Protein AF-A0A7X7SHI2-F1 (afdb_monomer)

pLDDT: mean 96.05, std 6.4, range [54.91, 98.81]

Solvent-accessible surface area (backbone atoms only — not comparable to full-atom values): 5159 Å² total; per-residue (Å²): 140,78,66,73,87,52,73,83,55,81,83,85,72,88,59,63,54,80,82,57,65,89,60,62,63,49,60,56,30,46,52,51,22,21,52,21,56,68,71,66,39,65,69,54,27,54,51,26,48,57,47,25,48,72,68,65,52,52,72,65,60,55,50,46,38,49,52,51,31,55,49,52,55,50,52,52,50,52,50,55,52,52,52,59,60,71,77,101

Radius of gyration: 16.59 Å; Cα contacts (8 Å, |Δi|>4): 53; chains: 1; bounding box: 40×34×42 Å

Mean predicted aligned error: 3.4 Å

Foldseek 3Di:
DPPPPCVPPDPPDDDVCQVPVVDPNLVVLLVQLLVCLLVVPPVSNVVSVVVNVVVPDDPVRSVVSNVVSVVVVVVVVVVVVVVVVVVD

Structure (mmCIF, N/CA/C/O backbone):
data_AF-A0A7X7SHI2-F1
#
_entry.id   AF-A0A7X7SHI2-F1
#
loop_
_atom_site.group_PDB
_atom_site.id
_atom_site.type_symbol
_atom_site.label_atom_id
_atom_site.label_alt_id
_atom_site.label_comp_id
_atom_site.label_asym_id
_atom_site.label_entity_id
_atom_site.label_seq_id
_atom_site.pdbx_PDB_ins_code
_atom_site.Cartn_x
_atom_site.Cartn_y
_atom_site.Cartn_z
_atom_site.occupancy
_atom_site.B_iso_or_equiv
_atom_site.auth_seq_id
_atom_site.auth_comp_id
_atom_site.auth_asym_id
_atom_site.auth_atom_id
_atom_site.pdbx_PDB_model_num
ATOM 1 N N . PHE A 1 1 ? 7.851 16.678 -2.877 1.00 69.81 1 PHE A N 1
ATOM 2 C CA . PHE A 1 1 ? 8.084 16.680 -1.417 1.00 69.81 1 PHE A CA 1
ATOM 3 C C . PHE A 1 1 ? 9.305 17.517 -1.017 1.00 69.81 1 PHE A C 1
ATOM 5 O O . PHE A 1 1 ? 9.151 18.320 -0.113 1.00 69.81 1 PHE A O 1
ATOM 12 N N . LEU A 1 2 ? 10.465 17.425 -1.694 1.00 84.81 2 LEU A N 1
ATOM 13 C CA . LEU A 1 2 ? 11.655 18.256 -1.390 1.00 84.81 2 LEU A CA 1
ATOM 14 C C . LEU A 1 2 ? 12.327 18.901 -2.628 1.00 84.81 2 LEU A C 1
ATOM 16 O O . LEU A 1 2 ? 13.439 19.403 -2.527 1.00 84.81 2 LEU A O 1
ATOM 20 N N . GLY A 1 3 ? 11.660 18.897 -3.789 1.00 83.81 3 GLY A N 1
ATOM 21 C CA . GLY A 1 3 ? 12.257 19.326 -5.063 1.00 83.81 3 GLY A CA 1
ATOM 22 C C . GLY A 1 3 ? 13.262 18.313 -5.629 1.00 83.81 3 GLY A C 1
ATOM 23 O O . GLY A 1 3 ? 13.477 17.250 -5.042 1.00 83.81 3 GLY A O 1
ATOM 24 N N . ASP A 1 4 ? 13.858 18.640 -6.776 1.00 88.94 4 ASP A N 1
ATOM 25 C CA . ASP A 1 4 ? 14.752 17.732 -7.514 1.00 88.94 4 ASP A CA 1
ATOM 26 C C . ASP A 1 4 ? 16.171 17.657 -6.928 1.00 88.94 4 ASP A C 1
ATOM 28 O O . ASP A 1 4 ? 16.905 16.706 -7.205 1.00 88.94 4 ASP A O 1
ATOM 32 N N . ASP A 1 5 ? 16.536 18.599 -6.053 1.00 91.12 5 ASP A N 1
ATOM 33 C CA . ASP A 1 5 ? 17.862 18.688 -5.423 1.00 91.12 5 ASP A CA 1
ATOM 34 C C . ASP A 1 5 ? 18.253 17.408 -4.665 1.00 91.12 5 ASP A C 1
ATOM 36 O O . ASP A 1 5 ? 19.431 17.071 -4.543 1.00 91.12 5 ASP A O 1
ATOM 40 N N . TYR A 1 6 ? 17.258 16.656 -4.186 1.00 90.06 6 TYR A N 1
ATOM 41 C CA . TYR A 1 6 ? 17.457 15.429 -3.416 1.00 90.06 6 TYR A CA 1
ATOM 42 C C . TYR A 1 6 ? 17.311 14.148 -4.246 1.00 90.06 6 TYR A C 1
ATOM 44 O O . TYR A 1 6 ? 17.599 13.067 -3.736 1.00 90.06 6 TYR A O 1
ATOM 52 N N . ALA A 1 7 ? 16.922 14.231 -5.523 1.00 88.12 7 ALA A N 1
ATOM 53 C CA . ALA A 1 7 ? 16.662 13.053 -6.358 1.00 88.12 7 ALA A CA 1
ATOM 54 C C . ALA A 1 7 ? 17.919 12.198 -6.609 1.00 88.12 7 ALA A C 1
ATOM 56 O O . ALA A 1 7 ? 17.824 10.988 -6.802 1.00 88.12 7 ALA A O 1
ATOM 57 N N . GLN A 1 8 ? 19.103 12.819 -6.589 1.00 89.56 8 GLN A N 1
ATOM 58 C CA . GLN A 1 8 ? 20.392 12.139 -6.778 1.00 89.56 8 GLN A CA 1
ATOM 59 C C . GLN A 1 8 ? 21.056 11.723 -5.456 1.00 89.56 8 GLN A C 1
ATOM 61 O O . GLN A 1 8 ? 22.129 11.116 -5.454 1.00 89.56 8 GLN A O 1
ATOM 66 N N . VAL A 1 9 ? 20.438 12.038 -4.314 1.00 94.12 9 VAL A N 1
ATOM 67 C CA . VAL A 1 9 ? 20.968 11.679 -2.998 1.00 94.12 9 VAL A CA 1
ATOM 68 C C . VAL A 1 9 ? 20.495 10.273 -2.644 1.00 94.12 9 VAL A C 1
ATOM 70 O O . VAL A 1 9 ? 19.302 9.980 -2.613 1.00 94.12 9 VAL A O 1
ATOM 73 N N . ARG A 1 10 ? 21.435 9.369 -2.347 1.00 93.56 10 ARG A N 1
ATOM 74 C CA . ARG A 1 10 ? 21.081 8.016 -1.900 1.00 93.56 10 ARG A CA 1
ATOM 75 C C . ARG A 1 10 ? 20.407 8.075 -0.532 1.00 93.56 10 ARG A C 1
ATOM 77 O O . ARG A 1 10 ? 21.016 8.530 0.429 1.00 93.56 10 ARG A O 1
ATOM 84 N N . MET A 1 11 ? 19.204 7.510 -0.439 1.00 92.88 11 MET A N 1
ATOM 85 C CA . MET A 1 11 ? 18.419 7.497 0.801 1.00 92.88 11 MET A CA 1
ATOM 86 C C . MET A 1 11 ? 19.072 6.685 1.934 1.00 92.88 11 MET A C 1
ATOM 88 O O . MET A 1 11 ? 18.848 6.965 3.105 1.00 92.88 11 MET A O 1
ATOM 92 N N . GLY A 1 12 ? 19.870 5.657 1.609 1.00 95.44 12 GLY A N 1
ATOM 93 C CA . GLY A 1 12 ? 20.603 4.859 2.605 1.00 95.44 12 GLY A CA 1
ATOM 94 C C . GLY A 1 12 ? 19.735 3.954 3.492 1.00 95.44 12 GLY A C 1
ATOM 95 O O . GLY A 1 12 ? 20.222 3.442 4.496 1.00 95.44 12 GLY A O 1
ATOM 96 N N . LEU A 1 13 ? 18.465 3.737 3.133 1.00 96.38 13 LEU A N 1
ATOM 97 C CA . LEU A 1 13 ? 17.542 2.890 3.887 1.00 96.38 13 LEU A CA 1
ATOM 98 C C . LEU A 1 13 ? 17.617 1.433 3.428 1.00 96.38 13 LEU A C 1
ATOM 100 O O . LEU A 1 13 ? 17.641 1.129 2.235 1.00 96.38 13 LEU A O 1
ATOM 104 N N . ARG A 1 14 ? 17.624 0.510 4.390 1.00 97.69 14 ARG A N 1
ATOM 105 C CA . ARG A 1 14 ? 17.591 -0.927 4.114 1.00 97.69 14 ARG A CA 1
ATOM 106 C C . ARG A 1 14 ? 16.155 -1.364 3.819 1.00 97.69 14 ARG A C 1
ATOM 108 O O . ARG A 1 14 ? 15.299 -1.260 4.688 1.00 97.69 14 ARG A O 1
ATOM 115 N N . MET A 1 15 ? 15.917 -1.907 2.625 1.00 97.38 15 MET A N 1
ATOM 116 C CA . MET A 1 15 ? 14.584 -2.323 2.148 1.00 97.38 15 MET A CA 1
ATOM 117 C C . MET A 1 15 ? 14.569 -3.774 1.632 1.00 97.38 15 MET A C 1
ATOM 119 O O . MET A 1 15 ? 13.808 -4.116 0.734 1.00 97.38 15 MET A O 1
ATOM 123 N N . ASN A 1 16 ? 15.418 -4.646 2.196 1.00 98.06 16 ASN A N 1
ATOM 124 C CA . ASN A 1 16 ? 15.633 -6.019 1.707 1.00 98.06 16 ASN A CA 1
ATOM 125 C C . ASN A 1 16 ? 14.342 -6.837 1.546 1.00 98.06 16 ASN A C 1
ATOM 127 O O . ASN A 1 16 ? 14.278 -7.672 0.651 1.00 98.06 16 ASN A O 1
ATOM 131 N N . ILE A 1 17 ? 13.331 -6.595 2.387 1.00 98.25 17 ILE A N 1
ATOM 132 C CA . ILE A 1 17 ? 12.054 -7.316 2.326 1.00 98.25 17 ILE A CA 1
ATOM 133 C C . ILE A 1 17 ? 11.333 -7.118 0.986 1.00 98.25 17 ILE A C 1
ATOM 135 O O . ILE A 1 17 ? 10.699 -8.044 0.510 1.00 98.25 17 ILE A O 1
ATOM 139 N N . ILE A 1 18 ? 11.504 -5.972 0.323 1.00 97.56 18 ILE A N 1
ATOM 140 C CA . ILE A 1 18 ? 10.893 -5.718 -0.991 1.00 97.56 18 ILE A CA 1
ATOM 141 C C . ILE A 1 18 ? 11.559 -6.578 -2.073 1.00 97.56 18 ILE A C 1
ATOM 143 O O . ILE A 1 18 ? 10.897 -7.117 -2.952 1.00 97.56 18 ILE A O 1
ATOM 147 N N . GLY A 1 19 ? 12.883 -6.750 -1.996 1.00 96.31 19 GLY A N 1
ATOM 148 C CA . GLY A 1 19 ? 13.631 -7.592 -2.934 1.00 96.31 19 GLY A CA 1
ATOM 149 C C . GLY A 1 19 ? 13.526 -9.093 -2.646 1.00 96.31 19 GLY A C 1
ATOM 150 O O . GLY A 1 19 ? 13.820 -9.908 -3.517 1.00 96.31 19 GLY A O 1
ATOM 151 N N . SER A 1 20 ? 13.155 -9.483 -1.426 1.00 97.25 20 SER A N 1
ATOM 152 C CA . SER A 1 20 ? 13.033 -10.884 -1.002 1.00 97.25 20 SER A CA 1
ATOM 153 C C . SER A 1 20 ? 11.901 -11.038 0.023 1.00 97.25 20 SER A C 1
ATOM 155 O O . SER A 1 20 ? 12.175 -11.210 1.213 1.00 97.25 20 SER A O 1
ATOM 157 N N . PRO A 1 21 ? 10.631 -10.967 -0.419 1.00 97.62 21 PRO A N 1
ATOM 158 C CA . PRO A 1 21 ? 9.483 -10.874 0.486 1.00 97.62 21 PRO A CA 1
ATOM 159 C C . PRO A 1 21 ? 9.087 -12.201 1.145 1.00 97.62 21 PRO A C 1
ATOM 161 O O . PRO A 1 21 ? 8.286 -12.203 2.074 1.00 97.62 21 PRO A O 1
ATOM 164 N N . GLY A 1 22 ? 9.627 -13.335 0.683 1.00 98.25 22 GLY A N 1
ATOM 165 C CA . GLY A 1 22 ? 9.260 -14.667 1.185 1.00 98.25 22 GLY A CA 1
ATOM 166 C C . GLY A 1 22 ? 7.883 -15.161 0.721 1.00 98.25 22 GLY A C 1
ATOM 167 O O . GLY A 1 22 ? 7.449 -16.227 1.146 1.00 98.25 22 GLY A O 1
ATOM 168 N N . VAL A 1 23 ? 7.222 -14.403 -0.155 1.00 98.44 23 VAL A N 1
ATOM 169 C CA . VAL A 1 23 ? 5.958 -14.720 -0.835 1.00 98.44 23 VAL A CA 1
ATOM 170 C C . VAL A 1 23 ? 6.081 -14.365 -2.319 1.00 98.44 23 VAL A C 1
ATOM 172 O O . VAL A 1 23 ? 7.111 -13.831 -2.743 1.00 98.44 23 VAL A O 1
ATOM 175 N N . GLU A 1 24 ? 5.036 -14.625 -3.104 1.00 98.00 24 GLU A N 1
ATOM 176 C CA . GLU A 1 24 ? 4.972 -14.152 -4.485 1.00 98.00 24 GLU A CA 1
ATOM 177 C C . GLU A 1 24 ? 5.093 -12.627 -4.542 1.00 98.00 24 GLU A C 1
ATOM 179 O O . GLU A 1 24 ? 4.460 -11.885 -3.785 1.00 98.00 24 GLU A O 1
ATOM 184 N N . LYS A 1 25 ? 5.931 -12.142 -5.460 1.00 97.75 25 LYS A N 1
ATOM 185 C CA . LYS A 1 25 ? 6.241 -10.713 -5.556 1.00 97.75 25 LYS A CA 1
ATOM 186 C C . LYS A 1 25 ? 5.000 -9.883 -5.882 1.00 97.75 25 LYS A C 1
ATOM 188 O O . 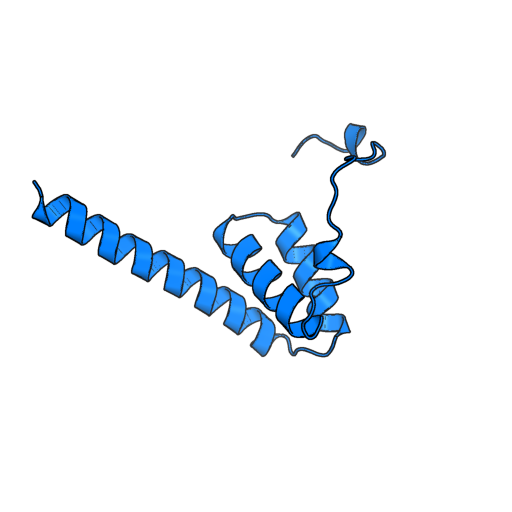LYS A 1 25 ? 4.833 -8.804 -5.32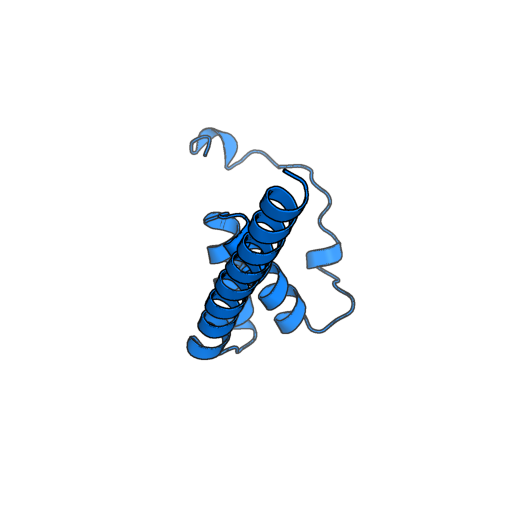2 1.00 97.75 25 LYS A O 1
ATOM 193 N N . ALA A 1 26 ? 4.126 -10.406 -6.741 1.00 98.25 26 ALA A N 1
ATOM 194 C CA . ALA A 1 26 ? 2.863 -9.769 -7.092 1.00 98.25 26 ALA A CA 1
ATOM 195 C C . ALA A 1 26 ? 1.986 -9.500 -5.857 1.00 98.25 26 ALA A C 1
ATOM 197 O O . ALA A 1 26 ? 1.436 -8.407 -5.729 1.00 98.25 26 ALA A O 1
ATOM 198 N N . ASP A 1 27 ? 1.917 -10.454 -4.924 1.00 98.50 27 ASP A N 1
ATOM 199 C CA . ASP A 1 27 ? 1.129 -10.325 -3.697 1.00 98.50 27 ASP A CA 1
ATOM 200 C C . ASP A 1 27 ? 1.730 -9.270 -2.763 1.00 98.50 27 ASP A C 1
ATOM 202 O O . ASP A 1 27 ? 1.029 -8.362 -2.315 1.00 98.50 27 ASP A O 1
ATOM 206 N N . PHE A 1 28 ? 3.046 -9.335 -2.525 1.00 98.75 28 PHE A N 1
ATOM 207 C CA . PHE A 1 28 ? 3.737 -8.365 -1.672 1.00 98.75 28 PHE A CA 1
ATOM 208 C C . PHE A 1 28 ? 3.595 -6.927 -2.193 1.00 98.75 28 PHE A C 1
ATOM 210 O O . PHE A 1 28 ? 3.351 -5.991 -1.425 1.00 98.75 28 PHE A O 1
ATOM 217 N N . GLU A 1 29 ? 3.725 -6.742 -3.504 1.00 98.75 29 GLU A N 1
ATOM 218 C CA . GLU A 1 29 ? 3.592 -5.444 -4.163 1.00 98.75 29 GLU A CA 1
ATOM 219 C C . GLU A 1 29 ? 2.141 -4.940 -4.126 1.00 98.75 29 GLU A C 1
ATOM 221 O O . GLU A 1 29 ? 1.914 -3.754 -3.887 1.00 98.75 29 GLU A O 1
ATOM 226 N N . LEU A 1 30 ? 1.146 -5.828 -4.256 1.00 98.75 30 LEU A N 1
ATOM 227 C CA . LEU A 1 30 ? -0.269 -5.466 -4.138 1.00 98.75 30 LEU A CA 1
ATOM 228 C C . LEU A 1 30 ? -0.626 -5.010 -2.715 1.00 98.75 30 LEU A C 1
ATOM 230 O O . LEU A 1 30 ? -1.350 -4.027 -2.542 1.00 98.75 30 LEU A O 1
ATOM 234 N N . TRP A 1 31 ? -0.089 -5.670 -1.685 1.00 98.69 31 TRP A N 1
ATOM 235 C CA . TRP A 1 31 ? -0.248 -5.224 -0.295 1.00 98.69 31 TRP A CA 1
ATOM 236 C C . TRP A 1 31 ? 0.469 -3.898 -0.040 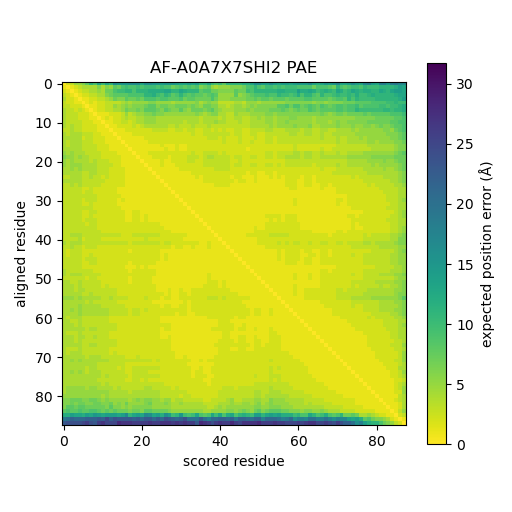1.00 98.69 31 TRP A C 1
ATOM 238 O O . TRP A 1 31 ? -0.083 -3.011 0.611 1.00 98.69 31 TRP A O 1
ATOM 248 N N . SER A 1 32 ? 1.674 -3.730 -0.588 1.00 98.75 32 SER A N 1
ATOM 249 C CA . SER A 1 32 ? 2.436 -2.482 -0.472 1.00 98.75 32 SER A CA 1
ATOM 250 C C . SER A 1 32 ? 1.716 -1.313 -1.153 1.00 98.75 32 SER A C 1
ATOM 252 O O . SER A 1 32 ? 1.683 -0.209 -0.604 1.00 98.75 32 SER A O 1
ATOM 254 N N . LEU A 1 33 ? 1.056 -1.556 -2.292 1.00 98.75 33 LEU A N 1
ATOM 255 C CA . LEU A 1 33 ? 0.163 -0.599 -2.951 1.00 98.75 33 LEU A CA 1
ATOM 256 C C . LEU A 1 33 ? -1.027 -0.227 -2.060 1.00 98.75 33 LEU A C 1
ATOM 258 O O . LEU A 1 33 ? -1.334 0.959 -1.910 1.00 98.75 33 LEU A O 1
ATOM 262 N N . ALA A 1 34 ? -1.678 -1.213 -1.437 1.00 98.81 34 ALA A N 1
ATOM 263 C CA . ALA A 1 34 ? -2.806 -0.971 -0.540 1.00 98.81 34 ALA A CA 1
ATOM 264 C C . ALA A 1 34 ? -2.390 -0.110 0.668 1.00 98.81 34 ALA A C 1
ATOM 266 O O . ALA A 1 34 ? -3.033 0.898 0.958 1.00 98.81 34 ALA A O 1
ATOM 267 N N . VAL A 1 35 ? -1.272 -0.433 1.326 1.00 98.69 35 VAL A N 1
ATOM 268 C CA . VAL A 1 35 ? -0.744 0.362 2.452 1.00 98.69 35 VAL A CA 1
ATOM 269 C C . VAL A 1 35 ? -0.306 1.760 2.002 1.00 98.69 35 VAL A C 1
ATOM 271 O O . VAL A 1 35 ? -0.576 2.741 2.692 1.00 98.69 35 VAL A O 1
ATOM 274 N N . SER A 1 36 ? 0.317 1.884 0.827 1.00 98.69 36 SER A N 1
ATOM 275 C CA . SER A 1 36 ? 0.695 3.186 0.254 1.00 98.69 36 SER A CA 1
ATOM 276 C C . SER A 1 36 ? -0.519 4.075 -0.013 1.00 98.69 36 SER A C 1
ATOM 278 O O . SER A 1 36 ? -0.453 5.281 0.226 1.00 98.69 36 SER A O 1
ATOM 280 N N . THR A 1 37 ? -1.631 3.469 -0.440 1.00 98.50 37 THR A N 1
ATOM 281 C CA . THR A 1 37 ? -2.920 4.140 -0.641 1.00 98.50 37 THR A CA 1
ATOM 282 C C . THR A 1 37 ? -3.481 4.657 0.683 1.00 98.50 37 THR A C 1
ATOM 284 O O . THR A 1 37 ? -3.861 5.822 0.762 1.00 98.50 37 THR A O 1
ATOM 287 N N . ILE A 1 38 ? -3.480 3.831 1.739 1.00 98.62 38 ILE A N 1
ATOM 288 C CA . ILE A 1 38 ? -3.926 4.234 3.088 1.00 98.62 38 ILE A CA 1
ATOM 289 C C . ILE A 1 38 ? -3.084 5.402 3.614 1.00 98.62 38 ILE A C 1
ATOM 291 O O . ILE A 1 38 ? -3.626 6.369 4.143 1.00 98.62 38 ILE A O 1
ATOM 295 N N . ASN A 1 39 ? -1.765 5.333 3.429 1.00 98.31 39 ASN A N 1
ATOM 296 C CA . ASN A 1 39 ? -0.827 6.344 3.918 1.00 98.31 39 ASN A CA 1
ATOM 297 C C . ASN A 1 39 ? -0.738 7.594 3.025 1.00 98.31 39 ASN A C 1
ATOM 299 O O . ASN A 1 39 ? -0.066 8.556 3.394 1.00 98.31 39 ASN A O 1
ATOM 303 N N . GLY A 1 40 ? -1.365 7.589 1.845 1.00 97.06 40 GLY A N 1
ATOM 304 C CA . GLY A 1 40 ? -1.355 8.723 0.920 1.00 97.06 40 GLY A CA 1
ATOM 305 C C . GLY A 1 40 ? 0.006 9.018 0.274 1.00 97.06 40 GLY A C 1
ATOM 306 O O . GLY A 1 40 ? 0.279 10.166 -0.073 1.00 97.06 40 GLY A O 1
ATOM 307 N N . CYS A 1 41 ? 0.876 8.016 0.094 1.00 97.88 41 CYS A N 1
ATOM 308 C CA . CYS A 1 41 ? 2.154 8.206 -0.604 1.00 97.88 41 CYS A CA 1
ATOM 309 C C . CYS A 1 41 ? 1.962 8.081 -2.124 1.00 97.88 41 CYS A C 1
ATOM 311 O O . CYS A 1 41 ? 1.874 6.967 -2.647 1.00 97.88 41 CYS A O 1
ATOM 313 N N . HIS A 1 42 ? 1.939 9.211 -2.840 1.00 95.12 42 HIS A N 1
ATOM 314 C CA . HIS A 1 42 ? 1.810 9.240 -4.304 1.00 95.12 42 HIS A CA 1
ATOM 315 C C . HIS A 1 42 ? 2.889 8.397 -5.003 1.00 95.12 42 HIS A C 1
ATOM 317 O O . HIS A 1 42 ? 2.567 7.512 -5.795 1.00 95.12 42 HIS A O 1
ATOM 323 N N . ASP A 1 43 ? 4.159 8.628 -4.665 1.00 95.31 43 ASP A N 1
ATOM 324 C CA . ASP A 1 43 ? 5.289 8.004 -5.361 1.00 95.31 43 ASP A CA 1
ATOM 325 C C . ASP A 1 43 ? 5.350 6.493 -5.107 1.00 95.31 43 ASP A C 1
ATOM 327 O O . ASP A 1 43 ? 5.572 5.713 -6.031 1.00 95.31 43 ASP A O 1
ATOM 331 N N . CYS A 1 44 ? 5.069 6.067 -3.871 1.00 97.81 44 CYS A N 1
ATOM 332 C CA . CYS A 1 44 ? 4.997 4.655 -3.504 1.00 97.81 44 CYS A CA 1
ATOM 333 C C . CYS A 1 44 ? 3.842 3.959 -4.238 1.00 97.81 44 CYS A C 1
ATOM 335 O O . CYS A 1 44 ? 4.027 2.895 -4.822 1.00 97.81 44 CYS A O 1
ATOM 337 N N . THR A 1 45 ? 2.657 4.578 -4.256 1.00 98.38 45 THR A N 1
ATOM 338 C CA . THR A 1 45 ? 1.468 4.014 -4.912 1.00 98.38 45 THR A CA 1
ATOM 339 C C . THR A 1 45 ? 1.698 3.841 -6.413 1.00 98.38 45 THR A C 1
ATOM 341 O O . THR A 1 45 ? 1.436 2.767 -6.950 1.00 98.38 45 THR A O 1
ATOM 344 N N . ALA A 1 46 ? 2.250 4.858 -7.082 1.00 98.06 46 ALA A N 1
ATOM 345 C CA . ALA A 1 46 ? 2.566 4.794 -8.508 1.00 98.06 46 ALA A CA 1
ATOM 346 C C . ALA A 1 46 ? 3.660 3.756 -8.824 1.00 98.06 46 ALA A C 1
ATOM 348 O O . ALA A 1 46 ? 3.568 3.036 -9.821 1.00 98.06 46 ALA A O 1
ATOM 349 N N . ALA A 1 47 ? 4.687 3.648 -7.974 1.00 98.31 47 ALA A N 1
ATOM 350 C CA . ALA A 1 47 ? 5.748 2.659 -8.143 1.00 98.31 47 ALA A CA 1
ATOM 351 C C . ALA A 1 47 ? 5.216 1.226 -7.999 1.00 98.31 47 ALA A C 1
ATOM 353 O O . ALA A 1 47 ? 5.459 0.400 -8.880 1.00 98.31 47 ALA A O 1
ATOM 354 N N . HIS A 1 48 ? 4.452 0.951 -6.938 1.00 98.69 48 HIS A N 1
ATOM 355 C CA . HIS A 1 48 ? 3.875 -0.370 -6.702 1.00 98.69 48 HIS A CA 1
ATOM 356 C C . HIS A 1 48 ? 2.848 -0.748 -7.781 1.00 98.69 48 HIS A C 1
ATOM 358 O O . HIS A 1 48 ? 2.878 -1.887 -8.239 1.00 98.69 48 HIS A O 1
ATOM 364 N N . ASP A 1 49 ? 2.028 0.192 -8.282 1.00 98.56 49 ASP A N 1
ATOM 365 C CA . ASP A 1 49 ? 1.135 -0.043 -9.435 1.00 98.56 49 ASP A CA 1
ATOM 366 C C . ASP A 1 49 ? 1.940 -0.501 -10.657 1.00 98.56 49 ASP A C 1
ATOM 368 O O . ASP A 1 49 ? 1.671 -1.552 -11.239 1.00 98.56 49 ASP A O 1
ATOM 372 N N . SER A 1 50 ? 3.009 0.225 -11.000 1.00 98.50 50 SER A N 1
ATOM 373 C CA . SER A 1 50 ? 3.866 -0.144 -12.128 1.00 98.50 50 SER A CA 1
ATOM 374 C C . SER A 1 50 ? 4.423 -1.564 -12.000 1.00 98.50 50 SER A C 1
ATOM 376 O O . SER A 1 50 ? 4.515 -2.277 -13.003 1.00 98.50 50 SER A O 1
ATOM 378 N N . VAL A 1 51 ? 4.803 -1.987 -10.789 1.00 98.38 51 VAL A N 1
ATOM 379 C CA . VAL A 1 51 ? 5.338 -3.331 -10.550 1.00 98.38 51 VAL A CA 1
ATOM 380 C C . VAL A 1 51 ? 4.242 -4.386 -10.653 1.00 98.38 51 VAL A C 1
ATOM 382 O O . VAL A 1 51 ? 4.391 -5.294 -11.465 1.00 98.38 51 VAL A O 1
ATOM 385 N N . VAL A 1 52 ? 3.119 -4.265 -9.939 1.00 98.50 52 VAL A N 1
ATOM 386 C CA . VAL A 1 52 ? 2.047 -5.283 -9.999 1.00 98.50 52 VAL A CA 1
ATOM 387 C C . VAL A 1 52 ? 1.475 -5.451 -11.408 1.00 98.50 52 VAL A C 1
ATOM 389 O O . VAL A 1 52 ? 1.150 -6.563 -11.824 1.00 98.50 52 VAL A O 1
ATOM 392 N N . ARG A 1 53 ? 1.416 -4.366 -12.192 1.00 98.31 53 ARG A N 1
ATOM 393 C CA . ARG A 1 53 ? 1.023 -4.399 -13.606 1.00 98.31 53 ARG A CA 1
ATOM 394 C C . ARG A 1 53 ? 2.017 -5.191 -14.464 1.00 98.31 53 ARG A C 1
ATOM 396 O O . ARG A 1 53 ? 1.589 -5.895 -15.375 1.00 98.31 53 ARG A O 1
ATOM 403 N N . LYS A 1 54 ? 3.324 -5.099 -14.182 1.00 98.31 54 LYS A N 1
ATOM 404 C CA . LYS A 1 54 ? 4.375 -5.897 -14.848 1.00 98.31 54 LYS A CA 1
ATOM 405 C C . LYS A 1 54 ? 4.351 -7.364 -14.426 1.00 98.31 54 LYS A C 1
ATOM 407 O O . LYS A 1 54 ? 4.636 -8.219 -15.254 1.00 98.31 54 LYS A O 1
ATOM 412 N N . GLU A 1 55 ? 3.971 -7.646 -13.182 1.00 97.75 55 GLU A N 1
ATOM 413 C CA . GLU A 1 55 ? 3.759 -9.010 -12.674 1.00 97.75 55 GLU A CA 1
ATOM 414 C C . GLU A 1 55 ? 2.435 -9.634 -13.180 1.00 97.75 55 GLU A C 1
ATOM 416 O O . GLU A 1 55 ? 2.120 -10.777 -12.862 1.00 97.75 55 GLU A O 1
ATOM 421 N N . GLY A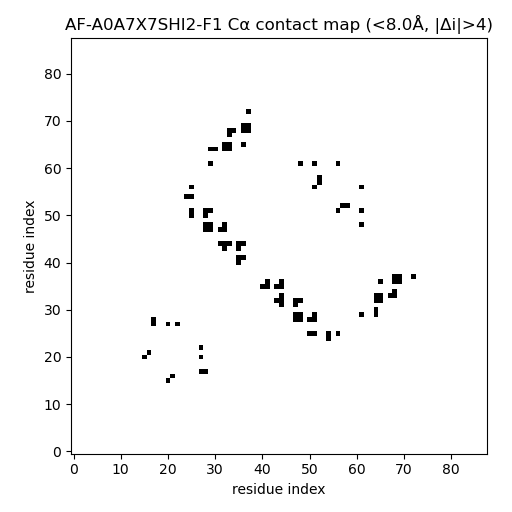 1 56 ? 1.661 -8.914 -14.005 1.00 98.19 56 GLY A N 1
ATOM 422 C CA . GLY A 1 56 ? 0.531 -9.461 -14.763 1.00 98.19 56 GLY A CA 1
ATOM 423 C C . GLY A 1 56 ? -0.858 -9.168 -14.196 1.00 98.19 56 GLY A C 1
ATOM 424 O O . GLY A 1 56 ? -1.847 -9.606 -14.785 1.00 98.19 56 GLY A O 1
ATOM 425 N N . LEU A 1 57 ? -0.978 -8.408 -13.102 1.00 98.62 57 LEU A N 1
ATOM 426 C CA . LEU A 1 57 ? -2.291 -8.038 -12.566 1.00 98.62 57 LEU A CA 1
ATOM 427 C C . LEU A 1 57 ? -3.034 -7.117 -13.536 1.00 98.62 57 LEU A C 1
ATOM 429 O O . LEU A 1 57 ? -2.434 -6.276 -14.205 1.00 98.62 57 LEU A O 1
ATOM 433 N N . THR A 1 58 ? -4.359 -7.256 -13.599 1.00 98.69 58 THR A N 1
ATOM 434 C CA . THR A 1 58 ? -5.286 -6.394 -14.359 1.00 98.69 58 THR A CA 1
ATOM 435 C C . THR A 1 58 ? -5.537 -5.062 -13.644 1.00 98.69 58 THR A C 1
ATOM 437 O O . THR A 1 58 ? -5.207 -4.898 -12.472 1.00 98.69 58 THR A O 1
ATOM 440 N N . LYS A 1 59 ? -6.048 -4.052 -14.360 1.00 98.25 59 LYS A N 1
ATOM 441 C CA . LYS A 1 59 ? -6.238 -2.706 -13.797 1.00 98.25 59 LYS A CA 1
ATOM 442 C C . LYS A 1 59 ? -7.335 -2.771 -12.744 1.00 98.25 59 LYS A C 1
ATOM 444 O O . LYS A 1 59 ? -7.262 -2.117 -11.713 1.00 98.25 59 LYS A O 1
ATOM 449 N N . GLU A 1 60 ? -8.318 -3.608 -13.017 1.00 98.62 60 GLU A N 1
ATOM 450 C CA . GLU A 1 60 ? -9.460 -3.915 -12.183 1.00 98.62 60 GLU A CA 1
ATOM 451 C C . GLU A 1 60 ? -9.005 -4.576 -10.876 1.00 98.62 60 GLU A C 1
ATOM 453 O O . GLU A 1 60 ? -9.447 -4.154 -9.814 1.00 98.62 60 GLU A O 1
ATOM 458 N N . GLN A 1 61 ? -8.057 -5.523 -10.923 1.00 98.50 61 GLN A N 1
ATOM 459 C CA . GLN A 1 61 ? -7.472 -6.122 -9.712 1.00 98.50 61 GLN A CA 1
ATOM 460 C C . GLN A 1 61 ? -6.725 -5.096 -8.849 1.00 98.50 61 GLN A C 1
ATOM 462 O O . GLN A 1 61 ? -6.897 -5.083 -7.632 1.00 98.50 61 GLN A O 1
ATOM 467 N N . VAL A 1 62 ? -5.931 -4.210 -9.460 1.00 98.56 62 VAL A N 1
ATOM 468 C CA . VAL A 1 62 ? -5.229 -3.147 -8.717 1.00 98.56 62 VAL A CA 1
ATOM 469 C C . VAL A 1 62 ? -6.218 -2.147 -8.114 1.00 98.56 62 VAL A C 1
ATOM 471 O O . VAL A 1 62 ? -6.101 -1.769 -6.949 1.00 98.56 62 VAL A O 1
ATOM 474 N N . TRP A 1 63 ? -7.232 -1.749 -8.883 1.00 98.56 63 TRP A N 1
ATOM 475 C CA . TRP A 1 63 ? -8.280 -0.851 -8.406 1.00 98.56 63 TRP A CA 1
ATOM 476 C C . TRP A 1 63 ? -9.092 -1.460 -7.258 1.00 98.56 63 TRP A C 1
ATOM 478 O O . TRP A 1 63 ? -9.489 -0.749 -6.334 1.00 98.56 63 TRP A O 1
ATOM 488 N N . GLU A 1 64 ? -9.294 -2.777 -7.261 1.00 98.75 64 GLU A N 1
ATOM 489 C CA . GLU A 1 64 ? -9.951 -3.462 -6.152 1.00 98.75 64 GLU A CA 1
ATOM 490 C C . GLU A 1 64 ? -9.133 -3.362 -4.859 1.00 98.75 64 GLU A C 1
ATOM 492 O O . GLU A 1 64 ? -9.705 -3.097 -3.803 1.00 98.75 64 GLU A O 1
ATOM 497 N N . ALA A 1 65 ? -7.800 -3.453 -4.928 1.00 98.56 65 ALA A N 1
ATOM 498 C CA . ALA A 1 65 ? -6.941 -3.240 -3.762 1.00 98.56 65 ALA A CA 1
ATOM 499 C C . ALA A 1 65 ? -7.068 -1.812 -3.195 1.00 98.56 65 ALA A C 1
ATOM 501 O O . ALA A 1 65 ? -7.136 -1.641 -1.977 1.00 98.56 65 ALA A O 1
ATOM 502 N N . VAL A 1 66 ? -7.192 -0.794 -4.057 1.00 98.56 66 VAL A N 1
ATOM 503 C CA . VAL A 1 66 ? -7.459 0.601 -3.647 1.00 98.56 66 VAL A CA 1
ATOM 504 C C . VAL A 1 66 ? -8.813 0.726 -2.942 1.00 98.56 66 VAL A C 1
ATOM 506 O O . VAL A 1 66 ? -8.911 1.346 -1.880 1.00 98.56 66 VAL A O 1
ATOM 509 N N . LYS A 1 67 ? -9.868 0.112 -3.490 1.00 98.75 67 LYS A N 1
ATOM 510 C CA . LYS A 1 67 ? -11.202 0.110 -2.869 1.00 98.75 67 LYS A CA 1
ATOM 511 C C . LYS A 1 67 ? -11.204 -0.599 -1.514 1.00 98.75 67 LYS A C 1
ATOM 513 O O . LYS A 1 67 ? -11.831 -0.108 -0.574 1.00 98.75 67 LYS A O 1
ATOM 518 N N . ILE A 1 68 ? -10.507 -1.731 -1.405 1.00 98.69 68 ILE A N 1
ATOM 519 C CA . ILE A 1 68 ? -10.360 -2.482 -0.152 1.00 98.69 68 ILE A CA 1
ATOM 520 C C . ILE A 1 68 ? -9.627 -1.629 0.886 1.00 98.69 68 ILE A C 1
ATOM 522 O O . ILE A 1 68 ? -10.122 -1.490 2.001 1.00 98.69 68 ILE A O 1
ATOM 526 N N . ALA A 1 69 ? -8.512 -0.997 0.512 1.00 98.69 69 ALA A N 1
ATOM 527 C CA . ALA A 1 69 ? -7.776 -0.074 1.372 1.00 98.69 69 ALA A CA 1
ATOM 528 C C . ALA A 1 69 ? -8.676 1.049 1.921 1.00 98.69 69 ALA A C 1
ATOM 530 O O . ALA A 1 69 ? -8.739 1.254 3.132 1.00 98.69 69 ALA A O 1
ATOM 531 N N . ALA A 1 70 ? -9.436 1.724 1.052 1.00 98.69 70 ALA A N 1
ATOM 532 C CA . ALA A 1 70 ? -10.363 2.781 1.461 1.00 98.69 70 ALA A CA 1
ATOM 533 C C . ALA A 1 70 ? -11.489 2.265 2.378 1.00 98.69 70 ALA A C 1
ATOM 535 O O . ALA A 1 70 ? -11.833 2.912 3.369 1.00 98.69 70 ALA A O 1
ATOM 536 N N . THR A 1 71 ? -12.039 1.085 2.076 1.00 98.75 71 THR A N 1
ATOM 537 C CA . THR A 1 71 ? -13.091 0.450 2.884 1.00 98.75 71 THR A CA 1
ATOM 538 C C . THR A 1 71 ? -12.580 0.108 4.282 1.00 98.75 71 THR A C 1
ATOM 540 O O . THR A 1 71 ? -13.244 0.428 5.266 1.00 98.75 71 THR A O 1
ATOM 543 N N . LEU A 1 72 ? -11.386 -0.484 4.386 1.00 98.44 72 LEU A N 1
ATOM 544 C CA . LEU A 1 72 ? -10.759 -0.815 5.667 1.00 98.44 72 LEU A CA 1
ATOM 545 C C . LEU A 1 72 ? -10.491 0.437 6.508 1.00 98.44 72 LEU A C 1
ATOM 547 O O . LEU A 1 72 ? -10.812 0.439 7.696 1.00 98.44 72 LEU A O 1
ATOM 551 N N . SER A 1 73 ? -9.992 1.518 5.898 1.00 98.50 73 SER A N 1
ATOM 552 C CA . SER A 1 73 ? -9.835 2.809 6.581 1.00 98.50 73 SER A CA 1
ATOM 553 C C . SER A 1 73 ? -11.169 3.348 7.113 1.00 98.50 73 SER A C 1
ATOM 555 O O . SER A 1 73 ? -11.234 3.832 8.242 1.00 98.50 73 SER A O 1
ATOM 557 N N . GLY A 1 74 ? -12.252 3.224 6.338 1.00 98.62 74 GLY A N 1
ATOM 558 C CA . GLY A 1 74 ? -13.596 3.622 6.766 1.00 98.62 74 GLY A CA 1
ATOM 559 C C . GLY A 1 74 ? -14.134 2.790 7.934 1.00 98.62 74 GLY A C 1
ATOM 560 O O . GLY A 1 74 ? -14.679 3.348 8.886 1.00 98.62 74 GLY A O 1
ATOM 561 N N . VAL A 1 75 ? -13.945 1.467 7.902 1.00 98.75 75 VAL A N 1
ATOM 562 C CA . VAL A 1 75 ? -14.337 0.567 9.001 1.00 98.75 75 VAL A CA 1
ATOM 563 C C . VAL A 1 75 ? -13.571 0.903 10.278 1.00 98.75 75 VAL A C 1
ATOM 565 O O . VAL A 1 75 ? -14.187 1.038 11.334 1.00 98.75 75 VAL A O 1
ATOM 568 N N . ALA A 1 76 ? -12.252 1.096 10.182 1.00 98.50 76 ALA A N 1
ATOM 569 C CA . ALA A 1 76 ? -11.432 1.492 11.322 1.00 98.50 76 ALA A CA 1
ATOM 570 C C . ALA A 1 76 ? -11.939 2.806 11.938 1.00 98.50 76 ALA A C 1
ATOM 572 O O . ALA A 1 76 ? -12.166 2.875 13.144 1.00 98.50 76 ALA A O 1
ATOM 573 N N . GLN A 1 77 ? -12.219 3.814 11.106 1.00 98.56 77 GLN A N 1
ATOM 574 C CA . GLN A 1 77 ? -12.757 5.094 11.564 1.00 98.56 77 GLN A CA 1
ATOM 575 C C . GLN A 1 77 ? -14.128 4.957 12.244 1.00 98.56 77 GLN A C 1
ATOM 577 O O . GLN A 1 77 ? -14.374 5.623 13.252 1.00 98.56 77 GLN A O 1
ATOM 582 N N . ALA A 1 78 ? -15.020 4.116 11.713 1.00 98.56 78 ALA A N 1
ATOM 583 C CA . ALA A 1 78 ? -16.339 3.885 12.298 1.00 98.56 78 ALA A CA 1
ATOM 584 C C . ALA A 1 78 ? -16.239 3.251 13.694 1.00 98.56 78 ALA A C 1
ATOM 586 O O . ALA A 1 78 ? -16.913 3.703 14.620 1.00 98.56 78 ALA A O 1
ATOM 587 N N . ILE A 1 79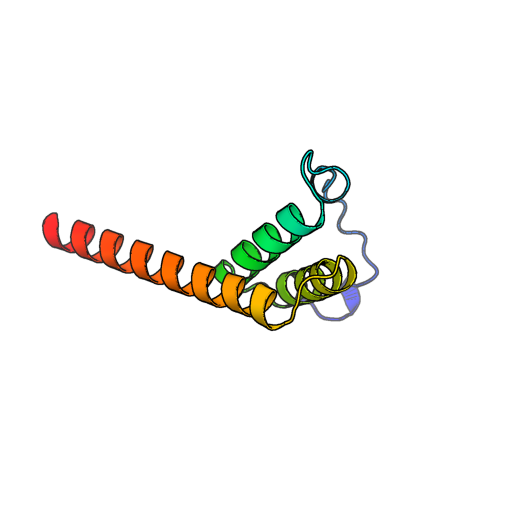 ? -15.360 2.255 13.859 1.00 98.44 79 ILE A N 1
ATOM 588 C CA . ILE A 1 79 ? -15.097 1.614 15.154 1.00 98.44 79 ILE A CA 1
ATOM 589 C C . ILE A 1 79 ? -14.517 2.634 16.136 1.00 98.44 79 ILE A C 1
ATOM 591 O O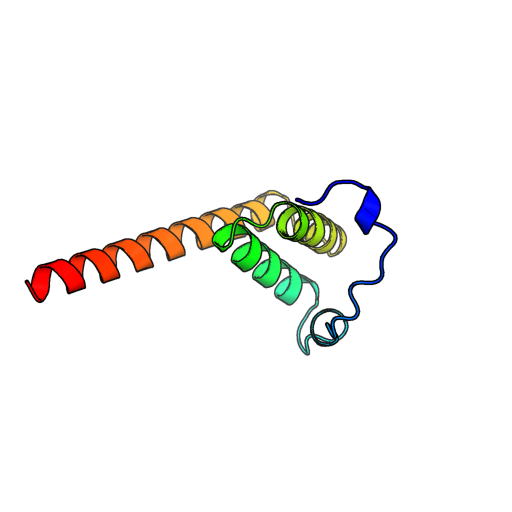 . ILE A 1 79 ? -15.094 2.839 17.200 1.00 98.44 79 ILE A O 1
ATOM 595 N N . SER A 1 80 ? -13.444 3.339 15.758 1.00 98.00 80 SER A N 1
ATOM 596 C CA . SER A 1 80 ? -12.799 4.319 16.640 1.00 98.00 80 SER A CA 1
ATOM 597 C C . SER A 1 80 ? -13.750 5.436 17.074 1.00 98.00 80 SER A C 1
ATOM 599 O O . SER A 1 80 ? -13.732 5.849 18.231 1.00 98.00 80 SER A O 1
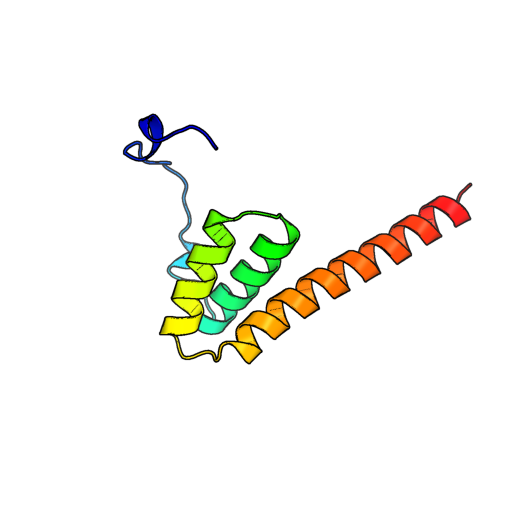ATOM 601 N N . ALA A 1 81 ? -14.611 5.915 16.170 1.00 98.06 81 ALA A N 1
ATOM 602 C CA . ALA A 1 81 ? -15.625 6.909 16.510 1.00 98.06 81 ALA A CA 1
ATOM 603 C C . ALA A 1 81 ? -16.675 6.344 17.479 1.00 98.06 81 ALA A C 1
ATOM 605 O O . ALA A 1 81 ? -17.040 7.013 18.444 1.00 98.06 81 ALA A O 1
ATOM 606 N N . SER A 1 82 ? -17.137 5.111 17.249 1.00 98.00 82 SER A N 1
ATOM 607 C CA . SER A 1 82 ? -18.098 4.444 18.131 1.00 98.00 82 SER A CA 1
ATOM 608 C C . SER A 1 82 ? -17.538 4.234 19.539 1.00 98.00 82 SER A C 1
ATOM 610 O O . SER A 1 82 ? -18.248 4.465 20.514 1.00 98.00 82 SER A O 1
ATOM 612 N N . GLU A 1 83 ? -16.281 3.810 19.664 1.00 97.25 83 GLU A N 1
ATOM 613 C CA . GLU A 1 83 ? -15.619 3.597 20.957 1.00 97.25 83 GLU A CA 1
ATOM 614 C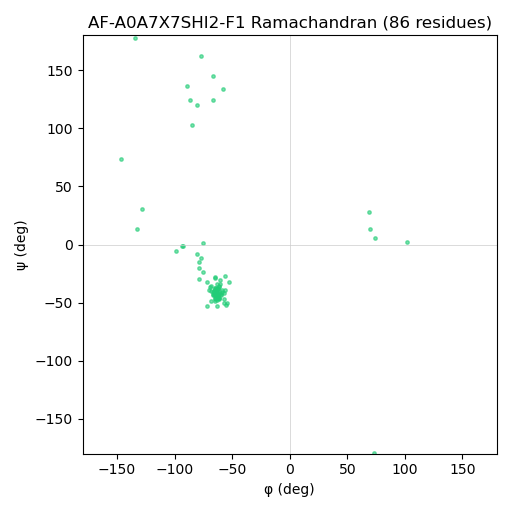 C . GLU A 1 83 ? -15.406 4.913 21.711 1.00 97.25 83 GLU A C 1
ATOM 616 O O . GLU A 1 83 ? -15.700 4.995 22.903 1.00 97.25 83 GLU A O 1
ATOM 621 N N . ALA A 1 84 ? -14.964 5.962 21.009 1.00 97.12 84 ALA A N 1
ATOM 622 C CA . ALA A 1 84 ? -14.775 7.285 21.597 1.00 97.12 84 ALA A CA 1
ATOM 623 C C . ALA A 1 84 ? -16.084 7.874 22.148 1.00 97.12 84 ALA A C 1
ATOM 625 O O . ALA A 1 84 ? -16.069 8.535 23.182 1.00 97.12 84 ALA A O 1
AT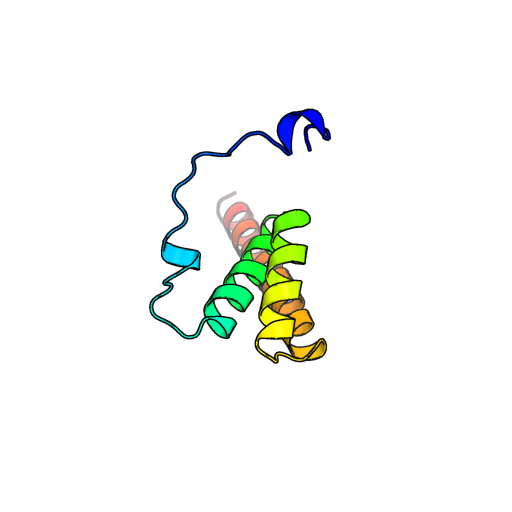OM 626 N N . LEU A 1 85 ? -17.213 7.618 21.477 1.00 95.94 85 LEU A N 1
ATOM 627 C CA . LEU A 1 85 ? -18.537 8.062 21.918 1.00 95.94 85 LEU A CA 1
ATOM 628 C C . LEU A 1 85 ? -19.127 7.186 23.032 1.00 95.94 85 LEU A C 1
ATOM 630 O O . LEU A 1 85 ? -19.895 7.688 23.842 1.00 95.94 85 LEU A O 1
ATOM 634 N N . ALA A 1 86 ? -18.791 5.894 23.084 1.00 92.50 86 ALA A N 1
ATOM 635 C CA . ALA A 1 86 ? -19.265 4.984 24.129 1.00 92.50 86 ALA A CA 1
ATOM 636 C C . ALA A 1 86 ? -18.558 5.184 25.483 1.00 92.50 86 ALA A C 1
ATOM 638 O O . ALA A 1 86 ? -19.107 4.801 26.515 1.00 92.50 86 ALA A O 1
ATOM 639 N N . GLY A 1 87 ? -17.345 5.746 25.483 1.00 77.75 87 GLY A N 1
ATOM 640 C CA . GLY A 1 87 ? -16.587 6.081 26.694 1.00 77.75 87 GLY A CA 1
ATOM 641 C C . GLY A 1 87 ? -16.784 7.510 27.218 1.00 77.75 87 GLY A C 1
ATOM 642 O O . GLY A 1 87 ? -16.151 7.857 28.217 1.00 77.75 87 GLY A O 1
ATOM 643 N N . ALA A 1 88 ? -17.594 8.330 26.539 1.00 54.91 88 ALA A N 1
ATOM 644 C CA . ALA A 1 88 ? -17.889 9.724 26.884 1.00 54.91 88 ALA A CA 1
ATOM 645 C C . ALA A 1 88 ? -19.154 9.875 27.745 1.00 54.91 88 ALA A C 1
ATOM 647 O O . ALA A 1 88 ? -20.055 9.011 27.650 1.00 54.91 88 ALA A O 1
#

Secondary structure (DSSP, 8-state):
---GGGTTS------HHHH--SS-HHHHHHHHHHHHHHHT-HHHHHHHHHHHHHTT--HHHHHHHHHHHHHHHHHHHHHHHHHHHHT-

Sequence (88 aa):
FLGDDYAQVRMGLRMNIIGSPGVEKADFELWSLAVSTINGCHDCTAAHDSVVRKEGLTKEQVWEAVKIAATLSGVAQAISASEALAGA

Nearest PDB structures (foldseek):
  1knc-assembly1_A  TM=9.904E-01  e=3.126E-05  Mycobacterium tuberculosis
  3bey-assembly1_E  TM=9.048E-01  e=8.146E-03  Methanothermobacter thermautotrophicus str. Delta H
  3bey-assembly1_A  TM=9.469E-01  e=1.171E-02  Methanothermobacter thermautotrophicus str. Delta H
  3bey-assembly1_F  TM=9.053E-01  e=1.584E-02  Methanothermobacter thermautotrophicus str. Delta H
  1vke-assembly1_F  TM=7.218E-01  e=2.018E-02  Thermotoga maritima MSB8